Protein AF-A0A1I1WFZ9-F1 (afdb_monomer_lite)

pLDDT: mean 94.47, std 3.47, range [84.12, 98.0]

Sequence (84 aa):
MEIYGYCIMPSHVHLIFRSENGDPSGLIRDFKGFTSRKMLKVIEENPQESRKEWMLWMFERAGKKNSNVKFRQFWQQNNKPIEI

Structure (mmCIF, N/CA/C/O backbone):
data_AF-A0A1I1WFZ9-F1
#
_entry.id   AF-A0A1I1WFZ9-F1
#
loop_
_atom_site.group_PDB
_atom_site.id
_atom_site.type_symbol
_atom_site.label_atom_id
_atom_site.label_alt_id
_atom_site.label_comp_id
_atom_site.label_asym_id
_atom_site.label_entity_id
_atom_site.label_seq_id
_atom_site.pdbx_PDB_ins_code
_atom_site.Cartn_x
_atom_site.Cartn_y
_atom_site.Cartn_z
_atom_site.occupancy
_atom_site.B_iso_or_equiv
_atom_site.auth_seq_id
_atom_site.auth_comp_id
_atom_site.auth_asym_id
_atom_site.auth_atom_id
_atom_site.pdbx_PDB_model_num
ATOM 1 N N . MET A 1 1 ? 0.578 0.679 -15.523 1.00 91.19 1 MET A N 1
ATOM 2 C CA . MET A 1 1 ? 1.353 -0.251 -14.664 1.00 91.19 1 MET A CA 1
ATOM 3 C C . MET A 1 1 ? 1.153 -1.622 -15.237 1.00 91.19 1 MET A C 1
ATOM 5 O O . MET A 1 1 ? 0.050 -2.145 -15.143 1.00 91.19 1 MET A O 1
ATOM 9 N N . GLU A 1 2 ? 2.199 -2.200 -15.799 1.00 95.12 2 GLU A N 1
ATOM 10 C CA . GLU A 1 2 ? 2.144 -3.572 -16.290 1.00 95.12 2 GLU A CA 1
ATOM 11 C C . GLU A 1 2 ? 2.770 -4.491 -15.248 1.00 95.12 2 GLU A C 1
ATOM 13 O O . GLU A 1 2 ? 3.878 -4.221 -14.793 1.00 95.12 2 GLU A O 1
ATOM 18 N N . ILE A 1 3 ? 2.058 -5.540 -14.835 1.00 95.44 3 ILE A N 1
ATOM 19 C CA . ILE A 1 3 ? 2.507 -6.483 -13.803 1.00 95.44 3 ILE A CA 1
ATOM 20 C C . ILE A 1 3 ? 2.873 -7.801 -14.479 1.00 95.44 3 ILE A C 1
ATOM 22 O O . ILE A 1 3 ? 2.024 -8.419 -15.114 1.00 95.44 3 ILE A O 1
ATOM 26 N N . TYR A 1 4 ? 4.113 -8.245 -14.297 1.00 96.44 4 TYR A N 1
ATOM 27 C CA . TYR A 1 4 ? 4.601 -9.539 -14.787 1.00 96.44 4 TYR A CA 1
ATOM 28 C C . TYR A 1 4 ? 4.582 -10.618 -13.702 1.00 96.44 4 TYR A C 1
ATOM 30 O O . TYR A 1 4 ? 4.516 -11.805 -14.005 1.00 96.44 4 TYR A O 1
ATOM 38 N N . GLY A 1 5 ? 4.614 -10.218 -12.429 1.00 97.12 5 GLY A N 1
ATOM 39 C CA . GLY A 1 5 ? 4.527 -11.132 -11.298 1.00 97.12 5 GLY A CA 1
ATOM 40 C C . GLY A 1 5 ? 4.292 -10.389 -9.991 1.00 97.12 5 GLY A C 1
ATOM 41 O O . GLY A 1 5 ? 4.717 -9.246 -9.827 1.00 97.12 5 GLY A O 1
ATOM 42 N N . TYR A 1 6 ? 3.604 -11.030 -9.051 1.00 97.19 6 TYR A N 1
ATOM 43 C CA . TYR A 1 6 ? 3.407 -10.484 -7.714 1.00 97.19 6 TYR A CA 1
ATOM 44 C C . TYR A 1 6 ? 3.297 -11.589 -6.667 1.00 97.19 6 TYR A C 1
ATOM 46 O O . TYR A 1 6 ? 2.875 -12.706 -6.956 1.00 97.19 6 TYR A O 1
ATOM 54 N N . CYS A 1 7 ? 3.646 -11.254 -5.429 1.00 97.62 7 CYS A N 1
ATOM 55 C CA . CYS A 1 7 ? 3.413 -12.104 -4.269 1.00 97.62 7 CYS A CA 1
ATOM 56 C C . CYS A 1 7 ? 2.958 -11.237 -3.096 1.00 97.62 7 CYS A C 1
ATOM 58 O O . CYS A 1 7 ? 3.632 -10.267 -2.745 1.00 97.62 7 CYS A O 1
ATOM 60 N N . ILE A 1 8 ? 1.813 -11.577 -2.501 1.00 96.88 8 ILE A N 1
ATOM 61 C CA . ILE A 1 8 ? 1.277 -10.902 -1.317 1.00 96.88 8 ILE A CA 1
ATOM 62 C C . ILE A 1 8 ? 1.582 -11.773 -0.106 1.00 96.88 8 ILE A C 1
ATOM 64 O O . ILE A 1 8 ? 1.036 -12.862 0.045 1.00 96.88 8 ILE A O 1
ATOM 68 N N . MET A 1 9 ? 2.446 -11.267 0.763 1.00 96.38 9 MET A N 1
ATOM 69 C CA . MET A 1 9 ? 2.781 -11.885 2.037 1.00 96.38 9 MET A CA 1
ATOM 70 C C . MET A 1 9 ? 1.996 -11.190 3.157 1.00 96.38 9 MET A C 1
ATOM 72 O O . MET A 1 9 ? 1.569 -10.046 2.990 1.00 96.38 9 MET A O 1
ATOM 76 N N . PRO A 1 10 ? 1.857 -11.809 4.342 1.00 92.62 10 PRO A N 1
ATOM 77 C CA . PRO A 1 10 ? 1.137 -11.192 5.458 1.00 92.62 10 PRO A CA 1
ATOM 78 C C . PRO A 1 10 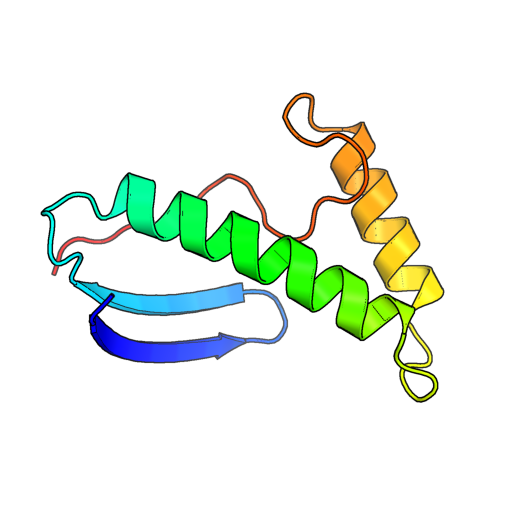? 1.654 -9.802 5.871 1.00 92.62 10 PRO A C 1
ATOM 80 O O . PRO A 1 10 ? 0.898 -9.013 6.428 1.00 92.62 10 PRO A O 1
ATOM 83 N N . SER A 1 11 ? 2.934 -9.501 5.619 1.00 90.44 11 SER A N 1
ATOM 84 C CA . SER A 1 11 ? 3.588 -8.257 6.052 1.00 90.44 11 SER A CA 1
ATOM 85 C C . SER A 1 11 ? 4.115 -7.361 4.927 1.00 90.44 11 SER A C 1
ATOM 87 O O . SER A 1 11 ? 4.513 -6.230 5.202 1.00 90.44 11 SER A O 1
ATOM 89 N N . HIS A 1 12 ? 4.173 -7.839 3.681 1.00 94.38 12 HIS A N 1
ATOM 90 C CA . HIS A 1 12 ? 4.760 -7.101 2.559 1.00 94.38 12 HIS A CA 1
ATOM 91 C C . HIS A 1 12 ? 4.311 -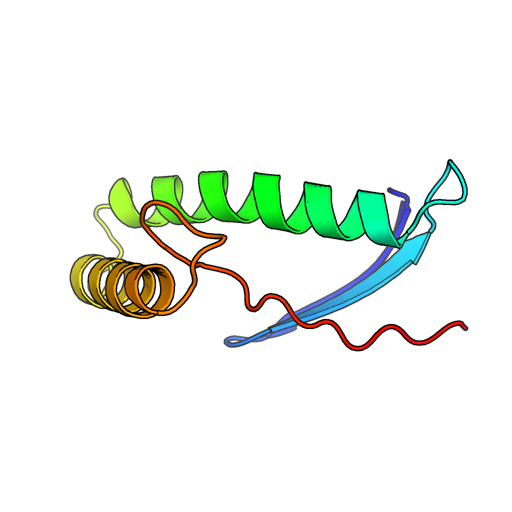7.672 1.210 1.00 94.38 12 HIS A C 1
ATOM 93 O O . HIS A 1 12 ? 3.703 -8.736 1.141 1.00 94.38 12 HIS A O 1
ATOM 99 N N . VAL A 1 13 ? 4.625 -6.966 0.126 1.00 95.94 13 VAL A N 1
ATOM 100 C CA . VAL A 1 13 ? 4.298 -7.382 -1.242 1.00 95.94 13 VAL A CA 1
ATOM 101 C C . VAL A 1 13 ? 5.557 -7.304 -2.098 1.00 95.94 13 VAL A C 1
ATOM 103 O O . VAL A 1 13 ? 6.316 -6.342 -1.986 1.00 95.94 13 VAL A O 1
ATOM 106 N N . HIS A 1 14 ? 5.758 -8.305 -2.952 1.00 95.25 14 HIS A N 1
ATOM 107 C CA . HIS A 1 14 ? 6.753 -8.297 -4.027 1.00 95.25 14 HIS A CA 1
ATOM 108 C C . HIS A 1 14 ? 6.048 -8.043 -5.356 1.00 95.25 14 HIS A C 1
ATOM 110 O O . HIS A 1 14 ? 4.991 -8.625 -5.601 1.00 95.25 14 HIS A O 1
ATOM 116 N N . LEU A 1 15 ? 6.621 -7.186 -6.201 1.00 95.56 15 LEU A N 1
ATOM 117 C CA . LEU A 1 15 ? 6.078 -6.825 -7.512 1.00 95.56 15 LEU A CA 1
ATOM 118 C C . LEU A 1 15 ? 7.194 -6.860 -8.557 1.00 95.56 15 LEU A C 1
ATOM 120 O O . LEU A 1 15 ? 8.228 -6.228 -8.365 1.00 95.56 15 LEU A O 1
ATOM 124 N N . ILE A 1 16 ? 6.941 -7.538 -9.673 1.00 96.62 16 ILE A N 1
ATOM 125 C CA . ILE A 1 16 ? 7.697 -7.419 -10.921 1.00 96.62 16 ILE A CA 1
ATOM 126 C C . ILE A 1 16 ? 6.798 -6.646 -11.875 1.00 96.62 16 ILE A C 1
ATOM 128 O O . ILE A 1 16 ? 5.724 -7.127 -12.249 1.00 96.62 16 ILE A O 1
ATOM 132 N N . PHE A 1 17 ? 7.191 -5.424 -12.218 1.00 95.75 17 PHE A N 1
ATOM 133 C CA . PHE A 1 17 ? 6.342 -4.516 -12.979 1.00 95.75 17 PHE A CA 1
ATOM 134 C C . PHE A 1 17 ? 7.158 -3.595 -13.885 1.00 95.75 17 PHE A C 1
ATOM 136 O O . PHE A 1 17 ? 8.332 -3.339 -13.627 1.00 95.75 17 PHE A O 1
ATOM 143 N N . ARG A 1 18 ? 6.500 -3.046 -14.908 1.00 95.50 18 ARG A N 1
ATOM 144 C CA . ARG A 1 18 ? 7.018 -1.968 -15.757 1.00 95.50 18 ARG A CA 1
ATOM 145 C C . ARG A 1 18 ? 6.165 -0.709 -15.614 1.00 95.50 18 ARG A C 1
ATOM 147 O O . ARG A 1 18 ? 4.932 -0.771 -15.539 1.00 95.50 18 ARG A O 1
ATOM 154 N N . SER A 1 19 ? 6.838 0.442 -15.583 1.00 95.25 19 SER A N 1
ATOM 155 C CA . SER A 1 19 ? 6.201 1.755 -15.715 1.00 95.25 19 SER A CA 1
ATOM 156 C C . SER A 1 19 ? 6.178 2.166 -17.183 1.00 95.25 19 SER A C 1
ATOM 158 O O . SER A 1 19 ? 7.232 2.284 -17.799 1.00 95.25 19 SER A O 1
ATOM 160 N N . GLU A 1 20 ? 4.985 2.387 -17.735 1.00 92.38 20 GLU A N 1
ATOM 161 C CA . GLU A 1 20 ? 4.790 2.785 -19.140 1.00 92.38 20 GLU A CA 1
ATOM 162 C C . GLU A 1 20 ? 5.464 4.126 -19.464 1.00 92.38 20 GLU A C 1
ATOM 164 O O . GLU A 1 20 ? 6.018 4.294 -20.544 1.00 92.38 20 GLU A O 1
ATOM 169 N N . ASN A 1 21 ? 5.482 5.051 -18.501 1.00 93.19 21 ASN A N 1
ATOM 170 C CA . ASN A 1 21 ? 6.013 6.405 -18.680 1.00 93.19 21 ASN A CA 1
ATOM 171 C C . ASN A 1 21 ? 7.493 6.539 -18.277 1.00 93.19 21 ASN A C 1
ATOM 173 O O . ASN A 1 21 ? 7.985 7.655 -18.140 1.00 93.19 21 ASN A O 1
ATOM 177 N N . GLY A 1 22 ? 8.190 5.430 -17.999 1.00 92.81 22 GLY A N 1
ATOM 178 C CA . GLY A 1 22 ? 9.584 5.464 -17.536 1.00 92.81 22 GLY A CA 1
ATOM 179 C C . GLY A 1 22 ? 9.783 6.011 -16.114 1.00 92.81 22 GLY A C 1
ATOM 180 O O . GLY A 1 22 ? 10.917 6.231 -15.705 1.00 92.81 22 GLY A O 1
ATOM 181 N N . ASP A 1 23 ? 8.708 6.199 -15.339 1.00 95.31 23 ASP A N 1
ATOM 182 C CA . ASP A 1 23 ? 8.763 6.656 -13.943 1.00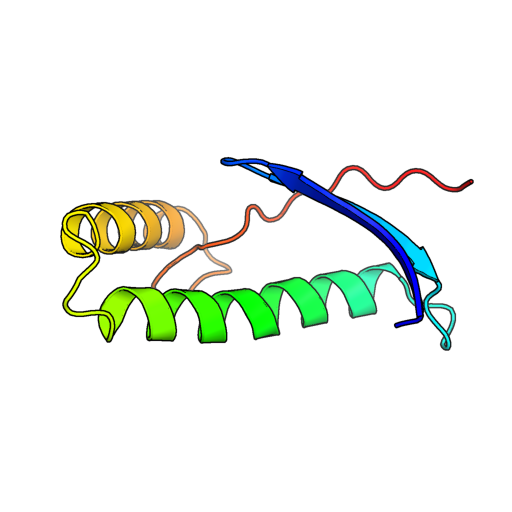 95.31 23 ASP A CA 1
ATOM 183 C C . ASP A 1 23 ? 8.247 5.565 -12.982 1.00 95.31 23 ASP A C 1
ATOM 185 O O . ASP A 1 23 ? 7.067 5.553 -12.612 1.00 95.31 23 ASP A O 1
ATOM 189 N N . PRO A 1 24 ? 9.078 4.572 -12.610 1.00 93.81 24 PRO A N 1
ATOM 190 C CA . PRO A 1 24 ? 8.686 3.534 -11.656 1.00 93.81 24 PRO A CA 1
ATOM 191 C C . PRO A 1 24 ? 8.528 4.075 -10.228 1.00 93.81 24 PRO A C 1
ATOM 193 O O . PRO A 1 24 ? 7.713 3.559 -9.462 1.00 93.81 24 PRO A O 1
ATOM 196 N N . SER A 1 25 ? 9.262 5.131 -9.869 1.00 92.88 25 SER A N 1
ATOM 197 C CA . SER A 1 25 ? 9.219 5.739 -8.536 1.00 92.88 25 SER A CA 1
ATOM 198 C C . SER A 1 25 ? 7.895 6.455 -8.281 1.00 92.88 25 SER A C 1
ATOM 200 O O . SER A 1 25 ? 7.243 6.195 -7.264 1.00 92.88 25 SER A O 1
ATOM 202 N N . GLY A 1 26 ? 7.464 7.313 -9.211 1.00 95.00 26 GLY A N 1
ATOM 203 C CA . GLY A 1 26 ? 6.156 7.961 -9.161 1.00 95.00 26 GLY A CA 1
ATOM 204 C C . GLY A 1 26 ? 5.025 6.940 -9.206 1.00 95.00 26 GLY A C 1
ATOM 205 O O . GLY A 1 26 ? 4.105 7.011 -8.391 1.00 95.00 26 GLY A O 1
ATOM 206 N N . LEU A 1 27 ? 5.151 5.911 -10.050 1.00 95.62 27 LEU A N 1
ATOM 207 C CA . LEU A 1 27 ? 4.153 4.848 -10.128 1.00 95.62 27 LEU A CA 1
ATOM 208 C C . LEU A 1 27 ? 3.983 4.093 -8.797 1.00 95.62 27 LEU A C 1
ATOM 210 O O . LEU A 1 27 ? 2.855 3.881 -8.352 1.00 95.62 27 LEU A O 1
ATOM 214 N N . ILE A 1 28 ? 5.078 3.720 -8.122 1.00 95.31 28 ILE A N 1
ATOM 215 C CA . ILE A 1 28 ? 5.013 3.047 -6.813 1.00 95.31 28 ILE A CA 1
ATOM 216 C C . ILE A 1 28 ? 4.491 3.975 -5.715 1.00 95.31 28 ILE A C 1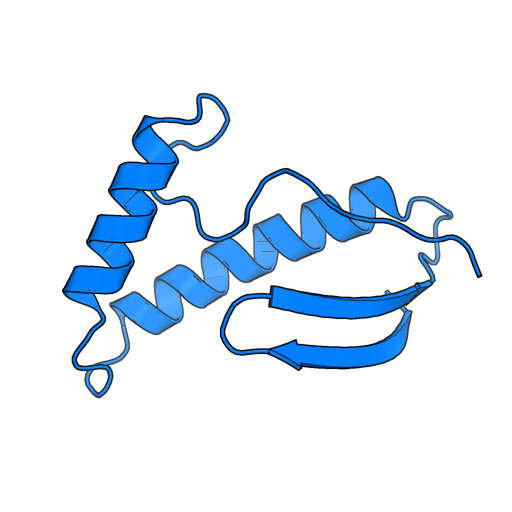
ATOM 218 O O . ILE A 1 28 ? 3.732 3.529 -4.847 1.00 95.31 28 ILE A O 1
ATOM 222 N N . ARG A 1 29 ? 4.855 5.262 -5.740 1.00 94.25 29 ARG A N 1
ATOM 223 C CA . ARG A 1 29 ? 4.295 6.263 -4.822 1.00 94.25 29 ARG A CA 1
ATOM 224 C C . ARG A 1 29 ? 2.773 6.316 -4.954 1.00 94.25 29 ARG A C 1
ATOM 226 O O . ARG A 1 29 ? 2.067 6.236 -3.946 1.00 94.25 29 ARG A O 1
ATOM 233 N N . ASP A 1 30 ? 2.276 6.403 -6.182 1.00 95.31 30 ASP A N 1
ATOM 234 C CA . ASP A 1 30 ? 0.850 6.537 -6.461 1.00 95.31 30 ASP A CA 1
ATOM 235 C C . ASP A 1 30 ? 0.099 5.234 -6.140 1.00 95.31 30 ASP A C 1
ATOM 237 O O . ASP A 1 30 ? -0.958 5.276 -5.502 1.00 95.31 30 ASP A O 1
ATOM 241 N N . PHE A 1 31 ? 0.693 4.073 -6.448 1.00 95.81 31 PHE A N 1
ATOM 242 C CA . PHE A 1 31 ? 0.197 2.755 -6.040 1.00 95.81 31 PHE A CA 1
ATOM 243 C C . PHE A 1 31 ? 0.028 2.659 -4.519 1.00 95.81 31 PHE A C 1
ATOM 245 O O . PHE A 1 31 ? -1.060 2.330 -4.032 1.00 95.81 31 PHE A O 1
ATOM 252 N N . LYS A 1 32 ? 1.071 2.988 -3.743 1.00 94.81 32 LYS A N 1
ATOM 253 C CA . LYS A 1 32 ? 1.015 2.971 -2.273 1.00 94.81 32 LYS A CA 1
ATOM 254 C C . LYS A 1 32 ? -0.023 3.957 -1.741 1.00 94.81 32 LYS A C 1
ATOM 256 O O . LYS A 1 32 ? -0.775 3.623 -0.828 1.00 94.81 32 LYS A O 1
ATOM 261 N N . GLY A 1 33 ? -0.096 5.158 -2.312 1.00 94.62 33 GLY A N 1
ATOM 262 C CA . GLY A 1 33 ? -1.064 6.179 -1.913 1.00 94.62 33 GLY A CA 1
ATOM 263 C C . GLY A 1 33 ? -2.513 5.743 -2.137 1.00 94.62 33 GLY A C 1
ATOM 264 O O . GLY A 1 33 ? -3.343 5.853 -1.231 1.00 94.62 33 GLY A O 1
ATOM 265 N N . PHE A 1 34 ? -2.818 5.221 -3.326 1.00 96.62 34 PHE A N 1
ATOM 266 C CA . PHE A 1 34 ? -4.149 4.728 -3.677 1.00 96.62 34 PHE A CA 1
ATOM 267 C C . PHE A 1 34 ? -4.561 3.533 -2.812 1.00 96.62 34 PHE A C 1
ATOM 269 O O . PHE A 1 34 ? -5.621 3.564 -2.179 1.00 96.62 34 PHE A O 1
ATOM 276 N N . THR A 1 35 ? -3.706 2.511 -2.735 1.00 96.88 35 THR A N 1
ATOM 277 C CA . THR A 1 35 ? -3.998 1.285 -1.980 1.00 96.88 35 THR A CA 1
ATOM 278 C C . THR A 1 35 ? -4.100 1.549 -0.483 1.00 96.88 35 THR A C 1
ATOM 280 O O . THR A 1 35 ? -5.013 1.026 0.139 1.00 96.88 35 THR A O 1
ATOM 283 N N . SER A 1 36 ? -3.270 2.426 0.092 1.00 96.19 36 SER A N 1
ATOM 284 C CA . SER A 1 36 ? -3.381 2.831 1.501 1.00 96.19 36 SER A CA 1
ATOM 285 C C . SER A 1 36 ? -4.787 3.340 1.838 1.00 96.19 36 SER A C 1
ATOM 287 O O . SER A 1 36 ? -5.434 2.825 2.749 1.00 96.19 36 SER A O 1
ATOM 289 N N . ARG A 1 37 ? -5.313 4.293 1.051 1.00 95.88 37 ARG A N 1
ATOM 290 C CA . ARG A 1 37 ? -6.661 4.849 1.267 1.00 95.88 37 ARG A CA 1
ATOM 291 C C . ARG A 1 37 ? -7.744 3.782 1.135 1.00 95.88 37 ARG A C 1
ATOM 293 O O . ARG A 1 37 ? -8.651 3.725 1.961 1.00 95.88 37 ARG A O 1
ATOM 300 N N . LYS A 1 38 ? -7.650 2.940 0.102 1.00 98.00 38 LYS A N 1
ATOM 301 C CA . LYS A 1 38 ? -8.647 1.898 -0.160 1.00 98.00 38 LYS A CA 1
ATOM 302 C C . LYS A 1 38 ? -8.634 0.821 0.926 1.00 98.00 38 LYS A C 1
ATOM 304 O O . LYS A 1 38 ? -9.700 0.465 1.412 1.00 98.00 38 LYS A O 1
ATOM 309 N N . MET A 1 39 ? -7.456 0.356 1.336 1.00 97.06 39 MET A N 1
ATOM 310 C CA . MET A 1 39 ? -7.301 -0.686 2.352 1.00 97.06 39 MET A CA 1
ATOM 311 C C . MET A 1 39 ? -7.738 -0.210 3.733 1.00 97.06 39 MET A C 1
ATOM 313 O O . MET A 1 39 ? -8.466 -0.930 4.405 1.00 97.06 39 MET A O 1
ATOM 317 N N . LEU A 1 40 ? -7.363 1.007 4.139 1.00 97.00 40 LEU A N 1
ATOM 318 C CA . LEU A 1 40 ? -7.813 1.574 5.414 1.00 97.00 40 LEU A CA 1
ATOM 319 C C . LEU A 1 40 ? -9.341 1.660 5.483 1.00 97.00 40 LEU A C 1
ATOM 321 O O . LEU A 1 40 ? -9.920 1.252 6.484 1.00 97.00 40 LEU A O 1
ATOM 325 N N . LYS A 1 41 ? -9.983 2.118 4.399 1.00 97.62 41 LYS A N 1
ATOM 326 C CA . LYS A 1 41 ? -11.445 2.167 4.296 1.00 97.62 41 LYS A CA 1
ATOM 327 C C . LYS A 1 41 ? -12.069 0.773 4.394 1.00 97.62 41 LYS A C 1
ATOM 329 O O . LYS A 1 41 ? -12.986 0.570 5.177 1.00 97.62 41 LYS A O 1
ATOM 334 N N . VAL A 1 42 ? -11.541 -0.196 3.641 1.00 97.81 42 VAL A N 1
ATOM 335 C CA . VAL A 1 42 ? -12.035 -1.583 3.667 1.00 97.81 42 VAL A CA 1
ATOM 336 C C . VAL A 1 42 ? -11.894 -2.200 5.059 1.00 97.81 42 VAL A C 1
ATOM 338 O O . VAL A 1 42 ? -12.805 -2.888 5.493 1.00 97.81 42 VAL A O 1
ATOM 341 N N . ILE A 1 43 ? -10.799 -1.947 5.779 1.00 97.06 43 ILE A N 1
ATOM 342 C CA . ILE A 1 43 ? -10.610 -2.448 7.149 1.00 97.06 43 ILE A CA 1
ATOM 343 C C . ILE A 1 43 ? -11.621 -1.816 8.116 1.00 97.06 43 ILE A C 1
ATOM 345 O O . ILE A 1 43 ? -12.218 -2.524 8.921 1.00 97.06 43 ILE A O 1
ATOM 349 N N . GLU A 1 44 ? -11.815 -0.500 8.041 1.00 97.25 44 GLU A N 1
ATOM 350 C CA . GLU A 1 44 ? -12.720 0.251 8.922 1.00 97.25 44 GLU A CA 1
ATOM 351 C C . GLU A 1 44 ? -14.188 -0.164 8.739 1.00 97.25 44 GLU A C 1
ATOM 353 O O . GLU A 1 44 ? -14.911 -0.384 9.717 1.00 97.25 44 GLU A O 1
ATOM 358 N N . GLU A 1 45 ? -14.597 -0.347 7.483 1.00 98.00 45 GLU A N 1
ATOM 359 C CA . GLU A 1 45 ? -15.964 -0.695 7.094 1.00 98.00 45 GLU A CA 1
ATOM 360 C C . GLU A 1 45 ? -16.255 -2.205 7.149 1.00 98.00 45 GLU A C 1
ATOM 362 O O . GLU A 1 45 ? -17.405 -2.595 6.969 1.00 98.00 45 GLU A O 1
ATOM 367 N N . ASN A 1 46 ? -15.263 -3.070 7.406 1.00 97.62 46 ASN A N 1
ATOM 368 C CA . ASN A 1 46 ? -15.470 -4.520 7.446 1.00 97.62 46 ASN A CA 1
ATOM 369 C C . ASN A 1 46 ? -16.014 -4.981 8.816 1.00 97.62 46 ASN A C 1
ATOM 371 O O . ASN A 1 46 ? -15.271 -4.972 9.801 1.00 97.62 46 ASN A O 1
ATOM 375 N N . PRO A 1 47 ? -17.277 -5.447 8.910 1.00 96.31 47 PRO A N 1
ATOM 376 C CA . PRO A 1 47 ? -17.844 -5.924 10.171 1.00 96.31 47 PRO A CA 1
ATOM 377 C C . PRO A 1 47 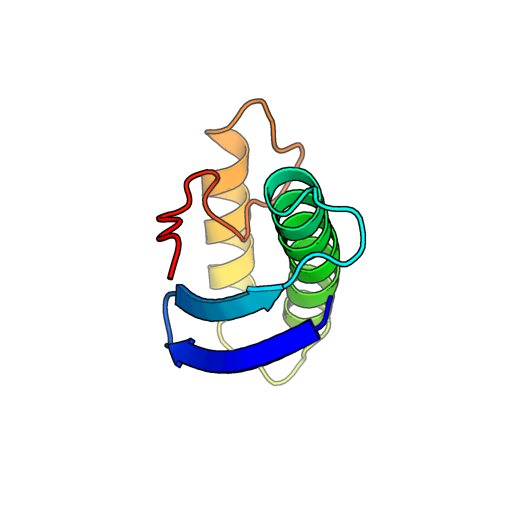? -17.298 -7.293 10.615 1.00 96.31 47 PRO A C 1
ATOM 379 O O . PRO A 1 47 ? -17.435 -7.640 11.783 1.00 96.31 47 PRO A O 1
ATOM 382 N N . GLN A 1 48 ? -16.692 -8.073 9.713 1.00 97.75 48 GLN A N 1
ATOM 383 C CA . GLN A 1 48 ? -16.181 -9.421 9.996 1.00 97.75 48 GLN A CA 1
ATOM 384 C C . GLN A 1 48 ? -14.724 -9.431 10.485 1.00 97.75 48 GLN A C 1
ATOM 386 O O . GLN A 1 48 ? -14.256 -10.443 11.002 1.00 97.75 48 GLN A O 1
ATOM 391 N N . GLU A 1 49 ? -13.985 -8.329 10.329 1.00 96.56 49 GLU A N 1
ATOM 392 C CA . GLU A 1 49 ? -12.588 -8.253 10.759 1.00 96.56 49 GLU A CA 1
ATOM 393 C C . GLU A 1 49 ? -12.502 -7.919 12.251 1.00 96.56 49 GLU A C 1
ATOM 395 O O . GLU A 1 49 ? -12.561 -6.760 12.670 1.00 96.56 49 GLU A O 1
ATOM 400 N N . SER A 1 50 ? -12.326 -8.958 13.066 1.00 97.31 50 SER A N 1
ATOM 401 C CA . SER A 1 50 ? -12.262 -8.852 14.526 1.00 97.31 50 SER A CA 1
ATOM 402 C C . SER A 1 50 ? -11.094 -8.004 15.038 1.00 97.31 50 SER A C 1
ATOM 404 O O . SER A 1 50 ? -11.159 -7.480 16.148 1.00 97.31 50 SER A O 1
ATOM 406 N N . ARG A 1 51 ? -10.030 -7.821 14.244 1.00 96.81 51 ARG A N 1
ATOM 407 C CA . ARG A 1 51 ? -8.837 -7.052 14.632 1.00 96.81 51 ARG A CA 1
ATOM 408 C C . ARG A 1 51 ? -8.851 -5.618 14.105 1.00 96.81 51 ARG A C 1
ATOM 410 O O . ARG A 1 51 ? -7.830 -4.937 14.223 1.00 96.81 51 ARG A O 1
ATOM 417 N N . LYS A 1 52 ? -9.950 -5.140 13.505 1.00 96.94 52 LYS A N 1
ATOM 418 C CA . LYS A 1 52 ? -9.974 -3.837 12.817 1.00 96.94 52 LYS A CA 1
ATOM 419 C C . LYS A 1 52 ? -9.544 -2.677 13.716 1.00 96.94 52 LYS A C 1
ATOM 421 O O . LYS A 1 52 ? -8.673 -1.910 13.322 1.00 96.94 52 LYS A O 1
ATOM 426 N N . GLU A 1 53 ? -10.055 -2.609 14.947 1.00 97.44 53 GLU A N 1
ATOM 427 C CA . GLU A 1 53 ? -9.734 -1.527 15.889 1.00 97.44 53 GLU A CA 1
ATOM 428 C C . GLU A 1 53 ? -8.249 -1.532 16.255 1.00 97.44 53 GLU A C 1
ATOM 430 O O . GLU A 1 53 ? -7.580 -0.498 16.242 1.00 97.44 53 GLU A O 1
ATOM 435 N N . TRP A 1 54 ? -7.701 -2.726 16.493 1.00 97.62 54 TRP A N 1
ATOM 436 C CA . TRP A 1 54 ? -6.279 -2.902 16.766 1.00 97.62 54 TRP A CA 1
ATOM 437 C C . TRP A 1 54 ? -5.411 -2.474 15.575 1.00 97.62 54 TRP A C 1
ATOM 439 O O . TRP A 1 54 ? -4.436 -1.742 15.758 1.00 97.62 54 TRP A O 1
ATOM 449 N N . MET A 1 55 ? -5.775 -2.865 14.350 1.00 96.81 55 MET A N 1
ATOM 450 C CA . MET A 1 55 ? -5.051 -2.464 13.140 1.00 96.81 55 MET A CA 1
ATOM 451 C C . MET A 1 55 ? -5.103 -0.950 12.916 1.00 96.81 55 MET A C 1
ATOM 453 O O . MET A 1 55 ? -4.065 -0.326 12.695 1.00 96.81 55 MET A O 1
ATOM 457 N N . LEU A 1 56 ? -6.286 -0.336 13.018 1.00 97.19 56 LEU A N 1
ATOM 458 C CA . LEU A 1 56 ? -6.457 1.108 12.844 1.00 97.19 56 LEU A CA 1
ATOM 459 C C . LEU A 1 56 ? -5.653 1.900 13.881 1.00 97.19 56 LEU A C 1
ATOM 461 O O . LEU A 1 56 ? -4.979 2.866 13.513 1.00 97.19 56 LEU A O 1
ATOM 465 N N . TRP A 1 57 ? -5.645 1.451 15.139 1.00 97.50 57 TRP A N 1
ATOM 466 C CA . TRP A 1 57 ? -4.812 2.030 16.192 1.00 97.50 57 TRP A CA 1
ATOM 467 C C . TRP A 1 57 ? -3.311 1.901 15.887 1.00 97.50 57 TRP A C 1
ATOM 469 O O . TRP A 1 57 ? -2.556 2.864 16.056 1.00 97.50 57 TRP A O 1
ATOM 479 N N . MET A 1 58 ? -2.859 0.748 15.376 1.00 96.56 58 MET A N 1
ATOM 480 C CA . MET A 1 58 ? -1.464 0.562 14.955 1.00 96.56 58 MET A CA 1
ATOM 481 C C . MET A 1 58 ? -1.069 1.508 13.822 1.00 96.56 58 MET A C 1
ATOM 483 O O . MET A 1 58 ? -0.006 2.134 13.891 1.00 96.56 58 MET A O 1
ATOM 487 N N . PHE A 1 59 ? -1.929 1.674 12.817 1.00 96.69 59 PHE A N 1
ATOM 488 C CA . PHE A 1 59 ? -1.672 2.590 11.709 1.00 96.69 59 PHE A CA 1
ATOM 489 C C . PHE A 1 59 ? -1.679 4.056 12.147 1.00 96.69 59 PHE A C 1
ATOM 491 O O . PHE A 1 59 ? -0.867 4.838 11.655 1.00 96.69 59 PHE A O 1
ATOM 498 N N . GLU A 1 60 ? -2.547 4.448 13.080 1.00 96.94 60 GLU A N 1
ATOM 499 C CA . GLU A 1 60 ? -2.552 5.803 13.640 1.00 96.94 60 GLU A CA 1
ATOM 500 C C . GLU A 1 60 ? -1.270 6.081 14.434 1.00 96.94 60 GLU A C 1
ATOM 502 O O . GLU A 1 60 ? -0.620 7.112 14.253 1.00 96.94 60 GLU A O 1
ATOM 507 N N . ARG A 1 61 ? -0.842 5.127 15.270 1.00 96.31 61 ARG A N 1
ATOM 508 C CA . ARG A 1 61 ? 0.416 5.231 16.019 1.00 96.31 61 ARG A CA 1
ATOM 509 C C . ARG A 1 61 ? 1.625 5.346 15.090 1.00 96.31 61 ARG A C 1
ATOM 511 O O . ARG A 1 61 ? 2.557 6.084 15.407 1.00 96.31 61 ARG A O 1
ATOM 518 N N . ALA A 1 62 ? 1.627 4.626 13.967 1.00 95.31 62 ALA A N 1
ATOM 519 C CA . ALA A 1 62 ? 2.663 4.748 12.946 1.00 95.31 62 ALA A CA 1
ATOM 520 C C . ALA A 1 62 ? 2.603 6.111 12.232 1.00 95.31 62 ALA A C 1
ATOM 522 O O . ALA A 1 62 ? 3.637 6.757 12.079 1.00 95.31 62 ALA A O 1
ATOM 523 N N . GLY A 1 63 ? 1.402 6.581 11.880 1.00 95.50 63 GLY A N 1
ATOM 524 C CA . GLY A 1 63 ? 1.181 7.885 11.250 1.00 95.50 63 GLY A CA 1
ATOM 525 C C . GLY A 1 63 ? 1.679 9.051 12.102 1.00 95.50 63 GLY A C 1
ATOM 526 O O . GLY A 1 63 ? 2.411 9.894 11.603 1.00 95.50 63 GLY A O 1
ATOM 527 N N . LYS A 1 64 ? 1.408 9.041 13.415 1.00 95.06 64 LYS A N 1
ATOM 528 C CA . LYS A 1 64 ? 1.887 10.071 14.362 1.00 95.06 64 LYS A CA 1
ATOM 529 C C . LYS A 1 64 ? 3.412 10.220 14.410 1.00 95.06 64 LYS A C 1
ATOM 531 O O . LYS A 1 64 ? 3.905 11.269 14.807 1.00 95.06 64 LYS A O 1
ATOM 536 N N . LYS A 1 65 ? 4.163 9.180 14.035 1.00 92.94 65 LYS A N 1
ATOM 537 C CA . LYS A 1 65 ? 5.635 9.197 14.009 1.00 92.94 65 LYS A CA 1
ATOM 538 C C . LYS A 1 65 ? 6.212 9.686 12.678 1.00 92.94 65 LYS A C 1
ATOM 540 O O . LYS A 1 65 ? 7.430 9.744 12.544 1.00 92.94 65 LYS A O 1
ATOM 545 N N . ASN A 1 66 ? 5.372 9.992 11.691 1.00 90.00 66 ASN A N 1
ATOM 546 C CA . ASN A 1 66 ? 5.800 10.320 10.340 1.00 90.00 66 ASN A CA 1
ATOM 547 C C . ASN A 1 66 ? 5.166 11.632 9.873 1.00 90.00 66 ASN A C 1
ATOM 549 O O . ASN A 1 66 ? 3.967 11.690 9.619 1.00 90.00 66 ASN A O 1
ATOM 553 N N . SER A 1 67 ? 5.983 12.672 9.695 1.00 87.44 67 SER A N 1
ATOM 554 C CA . SER A 1 67 ? 5.528 14.003 9.266 1.00 87.44 67 SER A CA 1
ATOM 555 C C . SER A 1 67 ? 4.812 14.005 7.911 1.00 87.44 67 SER A C 1
ATOM 557 O O . SER A 1 67 ? 3.981 14.873 7.660 1.00 87.44 67 SER A O 1
ATOM 559 N N . ASN A 1 68 ? 5.085 13.017 7.053 1.00 85.00 68 ASN A N 1
ATOM 560 C CA . ASN A 1 68 ? 4.464 12.892 5.734 1.00 85.00 68 ASN A CA 1
ATOM 561 C C . ASN A 1 68 ? 3.075 12.231 5.774 1.00 85.00 68 ASN A C 1
ATOM 563 O O . ASN A 1 68 ? 2.438 12.069 4.732 1.00 85.00 68 ASN A O 1
ATOM 567 N N . VAL A 1 69 ? 2.601 11.802 6.948 1.00 88.88 69 VAL A N 1
ATOM 568 C CA . VAL A 1 69 ? 1.318 11.113 7.111 1.00 88.88 69 VAL A CA 1
ATOM 569 C C . VAL A 1 69 ? 0.424 11.897 8.062 1.00 88.88 69 VAL A C 1
ATOM 571 O O . VAL A 1 69 ? 0.754 12.108 9.220 1.00 88.88 69 VAL A O 1
ATOM 574 N N . LYS A 1 70 ? -0.763 12.285 7.588 1.00 84.12 70 LYS A N 1
ATOM 575 C CA . LYS A 1 70 ? -1.696 13.102 8.379 1.00 84.12 70 LYS A CA 1
ATOM 576 C C . LYS A 1 70 ? -2.449 12.319 9.463 1.00 84.12 70 LYS A C 1
ATOM 578 O O . LYS A 1 70 ? -2.738 12.873 10.514 1.00 84.12 70 LYS A O 1
ATOM 583 N N . PHE A 1 71 ? -2.806 11.060 9.192 1.00 89.81 71 PHE A N 1
ATOM 584 C CA . PHE A 1 71 ? -3.663 10.258 10.078 1.00 89.81 71 PHE A CA 1
ATOM 585 C C . PHE A 1 71 ? -3.123 8.842 10.303 1.00 89.81 71 PHE A C 1
ATOM 587 O O . PHE A 1 71 ? -2.521 8.566 11.335 1.00 89.81 71 PHE A O 1
ATOM 594 N N . ARG A 1 72 ? -3.329 7.931 9.345 1.00 96.12 72 ARG A N 1
ATOM 595 C CA . ARG A 1 72 ? -2.995 6.504 9.475 1.00 96.12 72 ARG A CA 1
ATOM 596 C C . ARG A 1 72 ? -1.961 6.105 8.420 1.00 96.12 72 ARG A C 1
ATOM 598 O O . ARG A 1 72 ? -2.167 6.356 7.233 1.00 96.12 72 ARG A O 1
ATOM 605 N N . GLN A 1 73 ? -0.858 5.487 8.843 1.00 96.69 73 GLN A N 1
ATOM 606 C CA . GLN A 1 73 ? 0.183 4.978 7.947 1.00 96.69 73 GLN A CA 1
ATOM 607 C C . GLN A 1 73 ? 0.007 3.473 7.723 1.00 96.69 73 GLN A C 1
ATOM 609 O O . GLN A 1 73 ? 0.269 2.685 8.626 1.00 96.69 73 GLN A O 1
ATOM 614 N N . PHE A 1 74 ? -0.384 3.088 6.507 1.00 96.44 74 PHE A N 1
ATOM 615 C CA . PHE A 1 74 ? -0.506 1.684 6.100 1.00 96.44 74 PHE A CA 1
ATOM 616 C C . PHE A 1 74 ? 0.813 1.125 5.540 1.00 96.44 74 PHE A C 1
ATOM 618 O O . PHE A 1 74 ? 1.333 0.126 6.028 1.00 96.44 74 PHE A O 1
ATOM 625 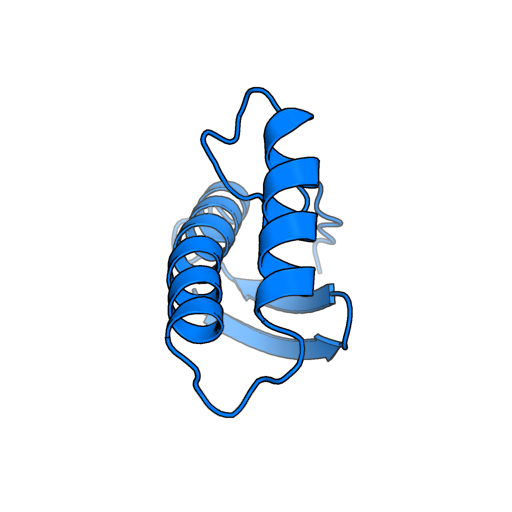N N . TRP A 1 75 ? 1.395 1.802 4.545 1.00 95.56 75 TRP A N 1
ATOM 626 C CA . TRP A 1 75 ? 2.677 1.414 3.953 1.00 95.56 75 TRP A CA 1
ATOM 627 C C . TRP A 1 75 ? 3.864 2.036 4.687 1.00 95.56 75 TRP A C 1
ATOM 629 O O . TRP A 1 75 ? 3.813 3.176 5.153 1.00 95.56 75 TRP A O 1
ATOM 639 N N . GLN A 1 76 ? 4.986 1.320 4.718 1.00 92.19 76 GLN A N 1
ATOM 640 C CA . GLN A 1 76 ? 6.279 1.931 5.018 1.00 92.19 76 GLN A CA 1
ATOM 641 C C . GLN A 1 76 ? 6.746 2.795 3.835 1.00 92.19 76 GLN A C 1
ATOM 643 O O . GLN A 1 76 ? 6.385 2.537 2.682 1.00 92.19 76 GLN A O 1
ATOM 648 N N . GLN A 1 77 ? 7.531 3.837 4.119 1.00 86.56 77 GLN A N 1
ATOM 649 C CA . GLN A 1 77 ? 7.991 4.791 3.098 1.00 86.56 77 GLN A CA 1
ATOM 650 C C . GLN A 1 77 ? 9.113 4.221 2.224 1.00 86.56 77 GLN A C 1
ATOM 652 O O . GLN A 1 77 ? 9.219 4.560 1.050 1.00 86.56 77 GLN A O 1
ATOM 657 N N . ASN A 1 78 ? 9.925 3.323 2.778 1.00 86.19 78 ASN A N 1
ATOM 658 C CA . ASN A 1 78 ? 11.005 2.671 2.053 1.00 86.19 78 ASN A CA 1
ATOM 659 C C . ASN A 1 78 ? 10.482 1.637 1.038 1.00 86.19 78 ASN A C 1
ATOM 661 O O . ASN A 1 78 ? 9.368 1.115 1.133 1.00 86.19 78 ASN A O 1
ATOM 665 N N . ASN A 1 79 ? 11.329 1.363 0.052 1.00 87.44 79 ASN A N 1
ATOM 666 C CA . ASN A 1 79 ? 11.191 0.319 -0.957 1.00 87.44 79 ASN A CA 1
ATOM 667 C C . ASN A 1 79 ? 12.534 -0.411 -1.079 1.00 87.44 79 ASN A C 1
ATOM 669 O O . ASN A 1 79 ? 13.556 0.101 -0.623 1.00 87.44 79 ASN A O 1
ATOM 673 N N . LYS A 1 80 ? 12.542 -1.578 -1.728 1.00 89.81 80 LYS A N 1
ATOM 674 C CA . LYS A 1 80 ? 13.766 -2.271 -2.156 1.00 89.81 80 LYS A CA 1
ATOM 675 C C . LYS A 1 80 ? 13.711 -2.524 -3.670 1.00 89.81 80 LYS A C 1
ATOM 677 O O . LYS A 1 80 ? 13.432 -3.653 -4.065 1.00 89.81 80 LYS A O 1
ATOM 682 N N . PRO A 1 81 ? 13.853 -1.480 -4.507 1.00 90.50 81 PRO A N 1
ATOM 683 C CA . PRO A 1 81 ? 13.812 -1.656 -5.953 1.00 90.50 81 PRO A CA 1
ATOM 684 C C . PRO A 1 81 ? 15.039 -2.446 -6.423 1.00 90.50 81 PRO A C 1
ATOM 686 O O . PRO A 1 81 ? 16.152 -2.192 -5.964 1.00 90.50 81 PRO A O 1
ATOM 689 N N . ILE A 1 82 ? 14.814 -3.398 -7.325 1.00 92.12 82 ILE A N 1
ATOM 690 C CA . ILE A 1 82 ? 15.849 -4.144 -8.043 1.00 92.12 82 ILE A CA 1
ATOM 691 C C . ILE A 1 82 ? 15.497 -4.011 -9.522 1.00 92.12 82 ILE A C 1
ATOM 693 O O . ILE A 1 82 ? 14.373 -4.331 -9.909 1.00 92.12 82 ILE A O 1
ATOM 697 N N . GLU A 1 83 ? 16.425 -3.484 -10.312 1.00 87.94 83 GLU A N 1
ATOM 698 C CA . GLU A 1 83 ? 16.319 -3.467 -11.771 1.00 87.94 83 GLU A CA 1
ATOM 699 C C . GLU A 1 83 ? 16.708 -4.854 -12.300 1.00 87.94 83 GLU A C 1
ATOM 701 O O . GLU A 1 83 ? 17.677 -5.443 -11.814 1.00 87.94 83 GLU A O 1
ATOM 706 N N . ILE A 1 84 ? 15.900 -5.400 -13.212 1.00 84.12 84 ILE A N 1
ATOM 707 C CA . ILE A 1 84 ? 16.019 -6.762 -13.756 1.00 84.12 84 ILE A CA 1
ATOM 708 C C . ILE A 1 84 ? 16.095 -6.669 -15.274 1.00 84.12 84 ILE A C 1
ATOM 710 O O . ILE A 1 84 ? 15.305 -5.872 -15.831 1.00 84.12 84 ILE A O 1
#

Foldseek 3Di:
DAWPDKDDDPQDIDTDGDDPVNCPPVVVVVVQVVCVVVVLVCLVPDPPPPCSVVQLVVQQVVQVVDPVHDGGHDDDPDDDDDDD

Secondary structure (DSSP, 8-state):
-EEEEEEE-SS-EEEEEE-TTS-HHHHHHHHHHHHHHHHHHHHHH-TT-TTHHHHHHHHHHHHTT-TT-SS---S-S-------

InterPro domains:
  IPR002686 Transposase IS200-like [PF01797] (1-52)
  IPR036515 Transposase IS200-like superfamily [G3DSA:3.30.70.1290] (1-83)
  IPR036515 Transposase IS200-like superfamily [SSF143422] (1-54)

Radius of gyration: 14.4 Å; chains: 1; bounding box: 34×26×36 Å

Organism: NCBI:txid739143